Protein AF-A0A9E0N6I7-F1 (afdb_monomer_lite)

Radius of gyration: 14.28 Å; chains: 1; bounding box: 44×30×30 Å

Sequence (83 aa):
MSTTTVPMCSVVHFEMPYKDRLRAQNFYAAAFGWTHQFMGPEMGDYVLVNTAPAGARPPMPPHAALGSINGGLFPYKADWPMQ

Secondary structure (DSSP, 8-state):
-----PPP---S-EEEEES-HHHHHHHHHHHH--EEEE--GGGTT-EEEE-S---SBTTB-TTPPTT---EEEEE--TT-TT-

Structure (mmCIF, N/CA/C/O backbone):
data_AF-A0A9E0N6I7-F1
#
_entry.id   AF-A0A9E0N6I7-F1
#
loop_
_atom_site.group_PDB
_atom_site.id
_atom_site.type_symbol
_atom_site.label_atom_id
_atom_site.label_alt_id
_atom_site.label_comp_id
_atom_site.label_asym_id
_atom_site.label_entity_id
_atom_site.label_seq_id
_atom_site.pdbx_PDB_ins_code
_atom_site.Cartn_x
_atom_site.Cartn_y
_atom_site.Cartn_z
_atom_site.occupancy
_atom_site.B_iso_or_equiv
_atom_site.auth_seq_id
_atom_site.auth_comp_id
_atom_site.auth_asym_id
_atom_site.auth_atom_id
_atom_site.pdbx_PDB_model_num
ATOM 1 N N . MET A 1 1 ? -30.271 5.150 4.148 1.00 41.56 1 MET A N 1
ATOM 2 C CA . MET A 1 1 ? -29.470 3.910 4.084 1.00 41.56 1 MET A CA 1
ATOM 3 C C . MET A 1 1 ? -28.292 4.110 5.020 1.00 41.56 1 MET A C 1
ATOM 5 O O . MET A 1 1 ? -27.505 5.009 4.762 1.00 41.56 1 MET A O 1
ATOM 9 N N . SER A 1 2 ? -28.227 3.392 6.141 1.00 40.31 2 SER A N 1
ATOM 10 C CA . SER A 1 2 ? -27.083 3.502 7.056 1.00 40.31 2 SER A CA 1
ATOM 11 C C . SER A 1 2 ? -25.905 2.746 6.457 1.00 40.31 2 SER A C 1
ATOM 13 O O . SER A 1 2 ? -25.980 1.534 6.274 1.00 40.31 2 SER A O 1
ATOM 15 N N . THR A 1 3 ? -24.836 3.456 6.111 1.00 43.84 3 THR A N 1
ATOM 16 C CA . THR A 1 3 ? -23.556 2.847 5.751 1.00 43.84 3 THR A CA 1
ATOM 17 C C . THR A 1 3 ? -22.944 2.249 7.011 1.00 43.84 3 THR A C 1
ATOM 19 O O . THR A 1 3 ? -22.518 2.983 7.901 1.00 43.84 3 THR A O 1
ATOM 22 N N . THR A 1 4 ? -22.925 0.923 7.113 1.00 48.44 4 THR A N 1
ATOM 23 C CA . THR A 1 4 ? -22.139 0.231 8.136 1.00 48.44 4 THR A CA 1
ATOM 24 C C . THR A 1 4 ? -20.665 0.486 7.847 1.00 48.44 4 THR A C 1
ATOM 26 O O . THR A 1 4 ? -20.115 -0.054 6.889 1.00 48.44 4 THR A O 1
ATOM 29 N N . THR A 1 5 ? -20.026 1.339 8.644 1.00 56.94 5 THR A N 1
ATOM 30 C CA . THR A 1 5 ? -18.574 1.522 8.601 1.00 56.94 5 THR A CA 1
ATOM 31 C C . THR A 1 5 ? -17.920 0.213 9.030 1.00 56.94 5 THR A C 1
ATOM 33 O O . THR A 1 5 ? -18.052 -0.186 10.186 1.00 56.94 5 THR A O 1
ATOM 36 N N . VAL A 1 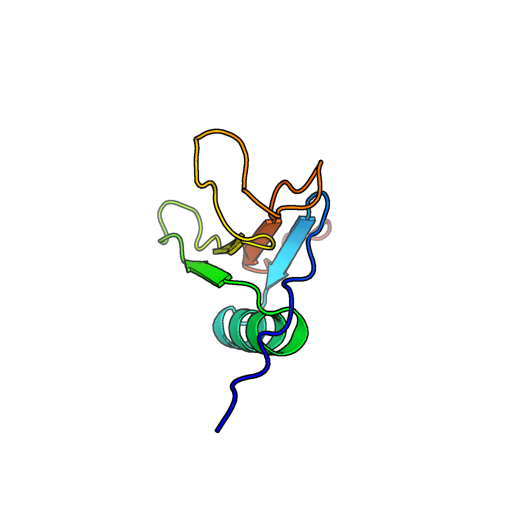6 ? -17.232 -0.468 8.110 1.00 57.69 6 VAL A N 1
ATOM 37 C CA . VAL A 1 6 ? -16.358 -1.592 8.466 1.00 57.69 6 VAL A CA 1
ATOM 38 C C . VAL A 1 6 ? -15.178 -1.007 9.250 1.00 57.69 6 VAL A C 1
ATOM 40 O O . VAL A 1 6 ? -14.470 -0.154 8.708 1.00 57.69 6 VAL A O 1
ATOM 43 N N . PRO A 1 7 ? -14.970 -1.385 10.522 1.00 66.69 7 PRO A N 1
ATOM 44 C CA . PRO A 1 7 ? -13.801 -0.931 11.263 1.00 66.69 7 PRO A CA 1
ATOM 45 C C . PRO A 1 7 ? -12.537 -1.485 10.592 1.00 66.69 7 PRO A C 1
ATOM 47 O O . PRO A 1 7 ? -12.450 -2.684 10.332 1.00 66.69 7 PRO A O 1
ATOM 50 N N . MET A 1 8 ? -11.573 -0.609 10.290 1.00 73.38 8 MET A N 1
ATOM 51 C CA . MET A 1 8 ? -10.320 -1.003 9.634 1.00 73.38 8 MET A CA 1
ATOM 52 C C . MET A 1 8 ? -9.560 -2.035 10.475 1.00 73.38 8 MET A C 1
ATOM 54 O O . MET A 1 8 ? -9.334 -1.829 11.669 1.00 73.38 8 MET A O 1
ATOM 58 N N . CYS A 1 9 ? -9.132 -3.131 9.846 1.00 73.44 9 CYS A N 1
ATOM 59 C CA . CYS A 1 9 ? -8.342 -4.167 10.512 1.00 73.44 9 CYS A CA 1
ATOM 60 C C . CYS A 1 9 ? -6.858 -3.769 10.555 1.00 73.44 9 CYS A C 1
ATOM 62 O O . CYS A 1 9 ? -6.134 -3.970 9.585 1.00 73.44 9 CYS A O 1
ATOM 64 N N . SER A 1 10 ? -6.393 -3.203 11.665 1.00 75.88 10 SER A N 1
ATOM 65 C CA . SER A 1 10 ? -4.999 -2.769 11.826 1.00 75.88 10 SER A CA 1
ATOM 66 C C . SER A 1 10 ? -3.996 -3.922 11.958 1.00 75.88 10 SER A C 1
ATOM 68 O O . SER A 1 10 ? -4.322 -4.959 12.535 1.00 75.88 10 SER A O 1
ATOM 70 N N . VAL A 1 11 ? -2.750 -3.703 11.520 1.00 78.44 11 VAL A N 1
ATOM 71 C CA . VAL A 1 11 ? -1.636 -4.672 11.611 1.00 78.44 11 VAL A CA 1
ATOM 72 C C . VAL A 1 11 ? -0.344 -4.022 12.126 1.00 78.44 11 VAL A C 1
ATOM 74 O O . VAL A 1 11 ? -0.190 -2.801 12.073 1.00 78.44 11 VAL A O 1
ATOM 77 N N . VAL A 1 12 ? 0.585 -4.845 12.630 1.00 74.38 12 VAL A N 1
ATOM 78 C CA . VAL A 1 12 ? 1.802 -4.387 13.333 1.00 74.38 12 VAL A CA 1
ATOM 79 C C . VAL A 1 12 ? 2.941 -3.974 12.390 1.00 74.38 12 VAL A C 1
ATOM 81 O O . VAL A 1 12 ? 3.713 -3.116 12.780 1.00 74.38 12 VAL A O 1
ATOM 84 N N . HIS A 1 13 ? 3.031 -4.517 11.173 1.00 87.38 13 HIS A N 1
ATOM 85 C CA . HIS A 1 13 ? 3.773 -4.017 9.995 1.00 87.38 13 HIS A CA 1
ATOM 86 C C . HIS A 1 13 ? 3.869 -5.163 8.976 1.00 87.38 13 HIS A C 1
ATOM 88 O O . HIS A 1 13 ? 3.929 -6.326 9.380 1.00 87.38 13 HIS A O 1
ATOM 94 N N . PHE A 1 14 ? 3.880 -4.869 7.676 1.00 91.69 14 PHE A N 1
ATOM 95 C CA . PHE A 1 14 ? 4.175 -5.866 6.645 1.00 91.69 14 PHE A CA 1
ATOM 96 C C . PHE A 1 14 ? 4.777 -5.227 5.398 1.00 91.69 14 PHE A C 1
ATOM 98 O O . PHE A 1 14 ? 4.535 -4.058 5.110 1.00 91.69 14 PHE A O 1
ATOM 105 N N . GLU A 1 15 ? 5.466 -6.054 4.623 1.00 93.69 15 GLU A N 1
ATOM 106 C CA . GLU A 1 15 ? 5.948 -5.753 3.281 1.00 93.69 15 GLU A CA 1
ATOM 107 C C . GLU A 1 15 ? 5.633 -6.964 2.404 1.00 93.69 15 GLU A C 1
ATOM 109 O O . GLU A 1 15 ? 6.020 -8.082 2.749 1.00 93.69 15 GLU A O 1
ATOM 114 N N . MET A 1 16 ? 4.896 -6.782 1.304 1.00 94.56 16 MET A N 1
ATOM 115 C CA . MET A 1 16 ? 4.518 -7.895 0.421 1.00 94.56 16 MET A CA 1
ATOM 116 C C . MET A 1 16 ? 4.676 -7.575 -1.073 1.00 94.56 16 MET A C 1
ATOM 118 O O . MET A 1 16 ? 4.336 -6.477 -1.517 1.00 94.56 16 MET A O 1
ATOM 122 N N . PRO A 1 17 ? 5.115 -8.543 -1.895 1.00 96.31 17 PRO A N 1
ATOM 123 C CA . PRO A 1 17 ? 5.177 -8.359 -3.335 1.00 96.31 17 PRO A CA 1
ATOM 124 C C . PRO A 1 17 ? 3.786 -8.313 -3.984 1.00 96.31 17 PRO A C 1
ATOM 126 O O . PRO A 1 17 ? 2.879 -9.053 -3.599 1.00 96.31 17 PRO A O 1
ATOM 129 N N . TYR A 1 18 ? 3.629 -7.528 -5.051 1.00 96.44 18 TYR A N 1
ATOM 130 C CA . TYR A 1 18 ? 2.440 -7.535 -5.903 1.00 96.44 18 TYR A CA 1
ATOM 131 C C . TYR A 1 18 ? 2.782 -7.797 -7.372 1.00 96.44 18 TYR A C 1
ATOM 133 O O . TYR A 1 18 ? 3.776 -7.311 -7.904 1.00 96.44 18 TYR A O 1
ATOM 141 N N . LYS A 1 19 ? 1.908 -8.534 -8.065 1.00 96.00 19 LYS A N 1
ATOM 142 C CA . LYS A 1 19 ? 1.951 -8.675 -9.536 1.00 96.00 19 LYS A CA 1
ATOM 143 C C . LYS A 1 19 ? 1.037 -7.677 -10.248 1.00 96.00 19 LYS A C 1
ATOM 145 O O . LYS A 1 19 ? 1.325 -7.261 -11.359 1.00 96.00 19 LYS A O 1
ATOM 150 N N . ASP A 1 20 ? -0.054 -7.296 -9.591 1.00 97.12 20 ASP A N 1
ATOM 151 C CA . ASP A 1 20 ? -1.030 -6.319 -10.069 1.00 97.12 20 ASP A CA 1
ATOM 152 C C . ASP A 1 20 ? -1.448 -5.443 -8.883 1.00 97.12 20 ASP A C 1
ATOM 154 O O . ASP A 1 20 ? -2.127 -5.912 -7.962 1.00 97.12 20 ASP A O 1
ATOM 158 N N . ARG A 1 21 ? -1.012 -4.178 -8.892 1.00 95.50 21 ARG A N 1
ATOM 159 C CA . ARG A 1 21 ? -1.277 -3.242 -7.790 1.00 95.50 21 ARG A CA 1
ATOM 160 C C . ARG A 1 21 ? -2.747 -2.865 -7.657 1.00 95.50 21 ARG A C 1
ATOM 162 O O . ARG A 1 21 ? -3.209 -2.670 -6.539 1.00 95.50 21 ARG A O 1
ATOM 169 N N . LEU A 1 22 ? -3.487 -2.781 -8.766 1.00 97.12 22 LEU A N 1
ATOM 170 C CA . LEU A 1 22 ? -4.897 -2.381 -8.741 1.00 97.12 22 LEU A CA 1
ATOM 171 C C . LEU A 1 22 ? -5.756 -3.509 -8.182 1.00 97.12 22 LEU A C 1
ATOM 173 O O . LEU A 1 22 ? -6.625 -3.282 -7.341 1.00 97.12 22 LEU A O 1
ATOM 177 N N . ARG A 1 23 ? -5.470 -4.749 -8.585 1.00 97.69 23 ARG A N 1
ATOM 178 C CA . ARG A 1 23 ? -6.131 -5.922 -8.011 1.00 97.69 23 ARG A CA 1
ATOM 179 C C . ARG A 1 23 ? -5.844 -6.054 -6.514 1.00 97.69 23 ARG A C 1
ATOM 181 O O . ARG A 1 23 ? -6.775 -6.320 -5.756 1.00 97.69 23 ARG A O 1
ATOM 188 N N . ALA A 1 24 ? -4.590 -5.861 -6.094 1.00 96.94 24 ALA A N 1
ATOM 189 C CA . ALA A 1 24 ? -4.215 -5.896 -4.680 1.00 96.94 24 ALA A CA 1
ATOM 190 C C . ALA A 1 24 ? -4.946 -4.808 -3.874 1.00 96.94 24 ALA A C 1
ATOM 192 O O . ALA A 1 24 ? -5.613 -5.131 -2.893 1.00 96.94 24 ALA A O 1
ATOM 193 N N . GLN A 1 25 ? -4.909 -3.552 -4.337 1.00 96.25 25 GLN A N 1
ATOM 194 C CA . GLN A 1 25 ? -5.627 -2.432 -3.719 1.00 96.25 25 GLN A CA 1
ATOM 195 C C . GLN A 1 25 ? -7.115 -2.747 -3.536 1.00 96.25 25 GLN A C 1
ATOM 197 O O . GLN A 1 25 ? -7.644 -2.612 -2.434 1.00 96.25 25 GLN A O 1
ATOM 202 N N . ASN A 1 26 ? -7.791 -3.173 -4.606 1.00 96.69 26 ASN A N 1
ATOM 203 C CA . ASN A 1 26 ? -9.229 -3.436 -4.579 1.00 96.69 26 ASN A CA 1
ATOM 204 C C . ASN A 1 26 ? -9.585 -4.548 -3.588 1.00 96.69 26 ASN A C 1
ATOM 206 O O . ASN A 1 26 ? -10.568 -4.431 -2.859 1.00 96.69 26 ASN A O 1
ATOM 210 N N . PHE A 1 27 ? -8.773 -5.606 -3.535 1.00 95.75 27 PHE A N 1
ATOM 211 C CA . PHE A 1 27 ? -8.966 -6.696 -2.586 1.00 95.75 27 PHE A CA 1
ATOM 212 C C . PHE A 1 27 ? -8.816 -6.221 -1.137 1.00 95.75 27 PHE A C 1
ATOM 214 O O . PHE A 1 27 ? -9.731 -6.416 -0.340 1.00 95.75 27 PHE A O 1
ATOM 221 N N . TYR A 1 28 ? -7.699 -5.572 -0.791 1.00 94.25 28 TYR A N 1
ATOM 222 C CA . TYR A 1 28 ? -7.439 -5.154 0.589 1.00 94.25 28 TYR A CA 1
ATOM 223 C C . TYR A 1 28 ? -8.380 -4.033 1.055 1.00 94.25 28 TYR A C 1
ATOM 225 O O . TYR A 1 28 ? -8.799 -4.024 2.214 1.00 94.25 28 TYR A O 1
ATOM 233 N N . ALA A 1 29 ? -8.784 -3.134 0.151 1.00 92.19 29 ALA A N 1
ATOM 234 C CA . ALA A 1 29 ? -9.800 -2.125 0.434 1.00 92.19 29 ALA A CA 1
ATOM 235 C C . ALA A 1 29 ? -11.166 -2.763 0.730 1.00 92.19 29 ALA A C 1
ATOM 237 O O . ALA A 1 29 ? -11.816 -2.389 1.702 1.00 92.19 29 ALA A O 1
ATOM 238 N N . ALA A 1 30 ? -11.588 -3.755 -0.061 1.00 92.00 30 ALA A N 1
ATOM 239 C CA . ALA A 1 30 ? -12.867 -4.432 0.147 1.00 92.00 30 ALA A CA 1
ATOM 240 C C . ALA A 1 30 ? -12.868 -5.344 1.387 1.00 92.00 30 ALA A C 1
ATOM 242 O O . ALA A 1 30 ? -13.864 -5.401 2.103 1.00 92.00 30 ALA A O 1
ATOM 243 N N . ALA A 1 31 ? -11.768 -6.057 1.640 1.00 91.81 31 ALA A N 1
ATOM 244 C CA . ALA A 1 31 ? -11.682 -7.043 2.714 1.00 91.81 31 ALA A CA 1
ATOM 245 C C . ALA A 1 31 ? -11.437 -6.415 4.094 1.00 91.81 31 ALA A C 1
ATOM 247 O O . ALA A 1 31 ? -12.015 -6.868 5.080 1.00 91.81 31 ALA A O 1
ATOM 248 N N . PHE A 1 32 ? -10.591 -5.384 4.170 1.00 88.94 32 PHE A N 1
ATOM 249 C CA . PHE A 1 32 ? -10.116 -4.824 5.443 1.00 88.94 32 PHE A CA 1
ATOM 250 C C . PHE A 1 32 ? -10.407 -3.332 5.609 1.00 88.94 32 PHE A C 1
ATOM 252 O O . PHE A 1 32 ? -10.069 -2.749 6.641 1.00 88.94 32 PHE A O 1
ATOM 259 N N . GLY A 1 33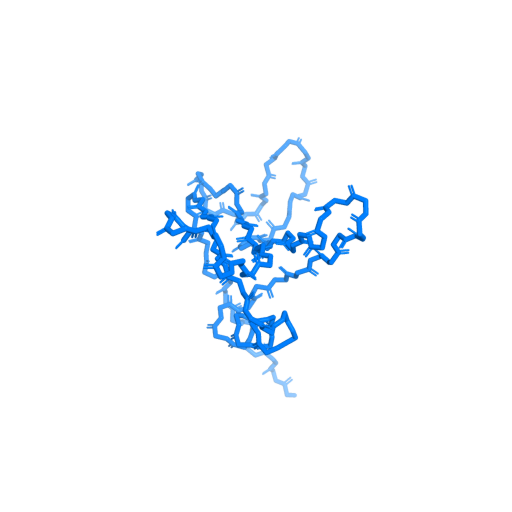 ? -10.994 -2.694 4.593 1.00 88.19 33 GLY A N 1
ATOM 260 C CA . GLY A 1 33 ? -11.219 -1.253 4.582 1.00 88.19 33 GLY A CA 1
ATOM 261 C C . GLY A 1 33 ? -9.943 -0.430 4.413 1.00 88.19 33 GLY A C 1
ATOM 262 O O . GLY A 1 33 ? -9.989 0.768 4.660 1.00 88.19 33 GLY A O 1
ATOM 263 N N . TRP A 1 34 ? -8.807 -1.031 4.036 1.00 91.19 34 TRP A N 1
ATOM 264 C CA . TRP A 1 34 ? -7.519 -0.331 3.946 1.00 91.19 34 TRP A CA 1
ATOM 265 C C . TRP A 1 34 ? -7.485 0.710 2.825 1.00 91.19 34 TRP A C 1
ATOM 267 O O . TRP A 1 34 ? -8.054 0.516 1.747 1.00 91.19 34 TRP A O 1
ATOM 277 N N . THR A 1 35 ? -6.759 1.802 3.056 1.00 91.88 35 THR A N 1
ATOM 278 C CA . THR A 1 35 ? -6.485 2.818 2.032 1.00 91.88 35 THR A CA 1
ATOM 279 C C . THR A 1 35 ? -5.048 2.709 1.535 1.00 91.88 35 THR A C 1
ATOM 281 O O . THR A 1 35 ? -4.194 2.107 2.180 1.00 91.88 35 THR A O 1
ATOM 284 N N . HIS A 1 36 ? -4.799 3.227 0.332 1.00 94.62 36 HIS A N 1
ATOM 285 C CA . HIS A 1 36 ? -3.559 2.978 -0.395 1.00 94.62 36 HIS A CA 1
ATOM 286 C C . HIS A 1 36 ? -3.063 4.264 -1.046 1.00 94.62 36 HIS A C 1
ATOM 288 O O . HIS A 1 36 ? -3.862 5.022 -1.601 1.00 94.62 36 HIS A O 1
ATOM 294 N N . GLN A 1 37 ? -1.752 4.477 -1.019 1.00 95.81 37 GLN A N 1
ATOM 295 C CA . GLN A 1 37 ? -1.096 5.586 -1.695 1.00 95.81 37 GLN A CA 1
ATOM 296 C C . GLN A 1 37 ? -0.055 5.034 -2.669 1.00 95.81 37 GLN A C 1
ATOM 298 O O . GLN A 1 37 ? 0.912 4.388 -2.266 1.00 95.81 37 GLN A O 1
ATOM 303 N N . PHE A 1 38 ? -0.267 5.277 -3.962 1.00 96.38 38 PHE A N 1
ATOM 304 C CA . PHE A 1 38 ? 0.674 4.881 -5.005 1.00 96.38 38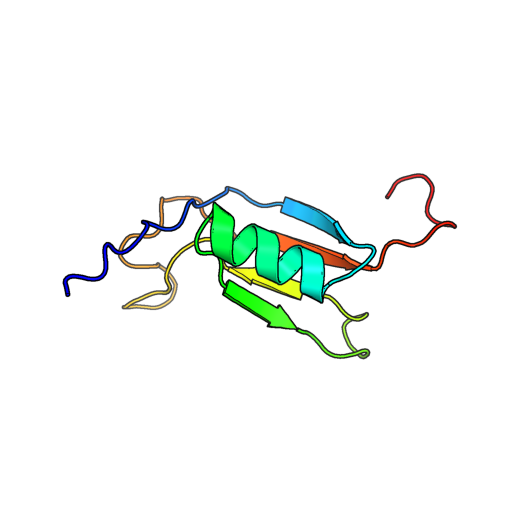 PHE A CA 1
ATOM 305 C C . PHE A 1 38 ? 1.837 5.855 -5.042 1.00 96.38 38 PHE A C 1
ATOM 307 O O . PHE A 1 38 ? 1.659 7.034 -5.350 1.00 96.38 38 PHE A O 1
ATOM 314 N N . MET A 1 39 ? 3.015 5.351 -4.703 1.00 95.12 39 MET A N 1
ATOM 315 C CA . MET A 1 39 ? 4.253 6.078 -4.892 1.00 95.12 39 MET A CA 1
ATOM 316 C C . MET A 1 39 ? 4.675 5.945 -6.356 1.00 95.12 39 MET A C 1
ATOM 318 O O . MET A 1 39 ? 4.440 4.911 -6.989 1.00 95.12 39 MET A O 1
ATOM 322 N N . GLY A 1 40 ? 5.253 7.007 -6.911 1.00 93.00 40 GLY A N 1
ATOM 323 C CA . GLY A 1 40 ? 5.699 7.017 -8.297 1.00 93.00 40 GLY A CA 1
ATOM 324 C C . GLY A 1 40 ? 6.914 6.111 -8.551 1.00 93.00 40 GLY A C 1
ATOM 325 O O . GLY A 1 40 ? 7.451 5.482 -7.628 1.00 93.00 40 GLY A O 1
ATOM 326 N N . PRO A 1 41 ? 7.385 6.050 -9.808 1.00 95.06 41 PRO A N 1
ATOM 327 C CA . PRO A 1 41 ? 8.564 5.276 -10.197 1.00 95.06 41 PRO A CA 1
ATOM 328 C C . PRO A 1 41 ? 9.836 5.648 -9.421 1.00 95.06 41 PRO A C 1
ATOM 330 O O . PRO A 1 41 ? 10.701 4.800 -9.213 1.00 95.06 41 PRO A O 1
ATOM 333 N N . GLU A 1 42 ? 9.947 6.891 -8.945 1.00 96.50 42 GLU A N 1
ATOM 334 C CA . GLU A 1 42 ? 11.048 7.373 -8.104 1.00 96.50 42 GLU A CA 1
ATOM 335 C C . GLU A 1 42 ? 11.156 6.634 -6.761 1.00 96.50 42 GLU A C 1
ATOM 337 O O . GLU A 1 42 ? 12.241 6.533 -6.195 1.00 96.50 42 GLU A O 1
ATOM 342 N N . MET A 1 43 ? 10.047 6.057 -6.295 1.00 95.62 43 MET A N 1
ATOM 343 C CA . MET A 1 43 ? 9.972 5.192 -5.115 1.00 95.62 43 MET A CA 1
ATOM 344 C C . MET A 1 43 ? 9.833 3.710 -5.500 1.00 95.62 43 MET A C 1
ATOM 346 O O . MET A 1 43 ? 9.393 2.894 -4.693 1.00 95.62 43 MET A O 1
ATOM 350 N N . GLY A 1 44 ? 10.163 3.348 -6.744 1.00 95.00 44 GLY A N 1
ATOM 351 C CA . GLY A 1 44 ? 10.099 1.972 -7.234 1.00 95.00 44 GLY A CA 1
ATOM 352 C C . GLY A 1 44 ? 8.681 1.411 -7.339 1.00 95.00 44 GLY A C 1
ATOM 353 O O . GLY A 1 44 ? 8.496 0.217 -7.109 1.00 95.00 44 GLY A O 1
ATOM 354 N N . ASP A 1 45 ? 7.688 2.260 -7.636 1.00 96.44 45 ASP A N 1
ATOM 355 C CA . ASP A 1 45 ? 6.265 1.892 -7.700 1.00 96.44 45 ASP A CA 1
ATOM 356 C C . ASP A 1 45 ? 5.737 1.264 -6.392 1.00 96.44 45 ASP A C 1
ATOM 358 O O . ASP A 1 45 ? 4.831 0.424 -6.391 1.00 96.44 45 ASP A O 1
ATOM 362 N N . TYR A 1 46 ? 6.307 1.655 -5.253 1.00 96.62 46 TYR A N 1
ATOM 363 C CA . TYR A 1 46 ? 5.843 1.221 -3.941 1.00 96.62 46 TYR A CA 1
ATOM 364 C C . TYR A 1 46 ? 4.404 1.683 -3.668 1.00 96.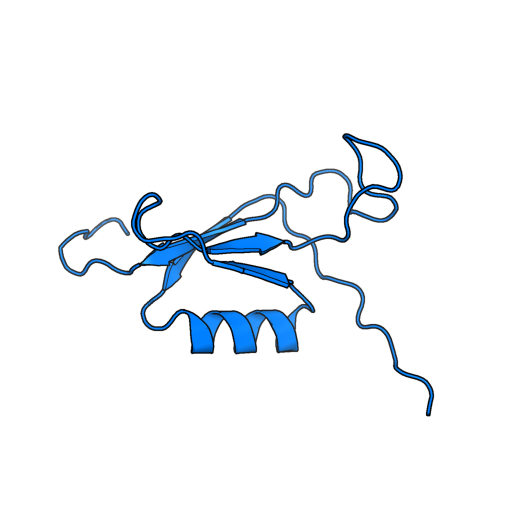62 46 TYR A C 1
ATOM 366 O O . TYR A 1 46 ? 3.978 2.766 -4.069 1.00 96.62 46 TYR A O 1
ATOM 374 N N . VAL A 1 47 ? 3.639 0.871 -2.949 1.00 97.31 47 VAL A N 1
ATOM 375 C CA . VAL A 1 47 ? 2.296 1.217 -2.486 1.00 97.31 47 VAL A CA 1
ATOM 376 C C . VAL A 1 47 ? 2.314 1.253 -0.971 1.00 97.31 47 VAL A C 1
ATOM 378 O O . VAL A 1 47 ? 2.427 0.212 -0.330 1.00 97.31 47 VAL A O 1
ATOM 381 N N . LEU A 1 48 ? 2.155 2.445 -0.402 1.00 95.19 48 LEU A N 1
ATOM 382 C CA . LEU A 1 48 ? 1.934 2.581 1.032 1.00 95.19 48 LEU A CA 1
ATOM 383 C C . LEU A 1 48 ? 0.506 2.128 1.353 1.00 95.19 48 LEU A C 1
ATOM 385 O O . LEU A 1 48 ? -0.449 2.590 0.722 1.00 95.19 48 LEU A O 1
ATOM 389 N N . VAL A 1 49 ? 0.365 1.228 2.323 1.00 94.44 49 VAL A N 1
ATOM 390 C CA . VAL A 1 49 ? -0.913 0.663 2.760 1.00 94.44 49 VAL A CA 1
ATOM 391 C C . VAL A 1 49 ? -1.245 1.144 4.162 1.00 94.44 49 VAL A C 1
ATOM 393 O O . VAL A 1 49 ? -0.620 0.744 5.143 1.00 94.44 49 VAL A O 1
ATOM 396 N N . ASN A 1 50 ? -2.280 1.965 4.270 1.00 90.12 50 ASN A N 1
ATOM 397 C CA . ASN A 1 50 ? -2.759 2.498 5.533 1.00 90.12 50 ASN A CA 1
ATOM 398 C C . ASN A 1 50 ? -3.790 1.536 6.131 1.00 90.12 50 ASN A C 1
ATOM 400 O O . ASN A 1 50 ? -4.907 1.398 5.625 1.00 90.12 50 ASN A O 1
ATOM 404 N N . THR A 1 51 ? -3.412 0.882 7.229 1.00 88.06 51 THR A N 1
ATOM 405 C CA . THR A 1 51 ? -4.234 -0.159 7.872 1.00 88.06 51 THR A CA 1
ATOM 406 C C . THR A 1 51 ? -5.027 0.338 9.072 1.00 88.06 51 THR A C 1
ATOM 408 O O . THR A 1 51 ? -5.828 -0.402 9.636 1.00 88.06 51 THR A O 1
ATOM 411 N N . ALA A 1 52 ? -4.778 1.573 9.501 1.00 80.81 52 ALA A N 1
ATOM 412 C CA . ALA A 1 52 ? -5.487 2.211 10.596 1.00 80.81 52 ALA A CA 1
ATOM 413 C C . ALA A 1 52 ? -5.875 3.652 10.215 1.00 80.81 52 ALA A C 1
ATOM 415 O O . ALA A 1 52 ? -5.147 4.297 9.450 1.00 80.81 52 ALA A O 1
ATOM 416 N N . PRO A 1 53 ? -6.993 4.181 10.754 1.00 71.50 53 PRO A N 1
ATOM 417 C CA . PRO A 1 53 ? -7.359 5.585 10.591 1.00 71.50 53 PRO A CA 1
ATOM 418 C C . PRO A 1 53 ? -6.254 6.503 11.115 1.00 71.50 53 PRO A C 1
ATOM 420 O O . PRO A 1 53 ? -5.498 6.107 11.997 1.00 71.50 53 PRO A O 1
ATOM 423 N N . ALA A 1 54 ? -6.170 7.729 10.599 1.00 62.91 54 ALA A N 1
ATOM 424 C CA . ALA A 1 54 ? -5.172 8.713 11.012 1.00 62.91 54 ALA A CA 1
ATOM 425 C C . ALA A 1 54 ? -5.573 9.520 12.264 1.00 62.91 54 ALA A C 1
ATOM 427 O O . ALA A 1 54 ? -6.750 9.700 12.567 1.00 62.91 54 ALA A O 1
ATOM 428 N N . GLY A 1 55 ? -4.538 10.053 12.929 1.00 59.34 55 GLY A N 1
ATOM 429 C CA . GLY A 1 55 ? -4.507 11.084 13.986 1.00 59.34 55 GLY A CA 1
ATOM 430 C C . GLY A 1 55 ? -5.530 12.201 13.941 1.00 59.34 55 GLY A C 1
ATOM 431 O O . GLY A 1 55 ? -5.577 12.905 12.951 1.00 59.34 55 GLY A O 1
ATOM 432 N N . ALA A 1 56 ? -6.175 12.510 15.071 1.00 53.53 56 ALA A N 1
ATOM 433 C CA . ALA A 1 56 ? -6.631 13.843 15.433 1.00 53.53 56 ALA A CA 1
ATOM 434 C C . ALA A 1 56 ? -5.448 14.679 15.948 1.00 53.53 56 ALA A C 1
ATOM 436 O O . ALA A 1 56 ? -5.516 15.903 15.917 1.00 53.53 56 ALA A O 1
ATOM 437 N N . ARG A 1 57 ? -4.357 14.048 16.419 1.00 49.56 57 ARG A N 1
ATOM 438 C CA . ARG A 1 57 ? -3.099 14.724 16.766 1.00 49.56 57 ARG A CA 1
ATOM 439 C C . ARG A 1 57 ? -1.898 13.895 16.303 1.00 49.56 57 ARG A C 1
ATOM 441 O O . ARG A 1 57 ? -1.817 12.723 16.666 1.00 49.56 57 ARG A O 1
ATOM 448 N N . PRO A 1 58 ? -0.938 14.470 15.563 1.00 51.59 58 PRO A N 1
ATOM 449 C CA . PRO A 1 58 ? 0.368 13.842 15.390 1.00 51.59 58 PRO A CA 1
ATOM 450 C C . PRO A 1 58 ? 1.006 13.587 16.772 1.00 51.59 58 PRO A C 1
ATOM 452 O O . PRO A 1 58 ? 0.889 14.458 17.637 1.00 51.59 58 PRO A O 1
ATOM 455 N N . PRO A 1 59 ? 1.667 12.441 17.026 1.00 57.19 59 PRO A N 1
ATOM 456 C CA . PRO A 1 59 ? 1.933 11.313 16.130 1.00 57.19 59 PRO A CA 1
ATOM 457 C C . PRO A 1 59 ? 0.975 10.112 16.319 1.00 57.19 59 PRO A C 1
ATOM 459 O O . PRO A 1 59 ? 1.281 9.023 15.846 1.00 57.19 59 PRO A O 1
ATOM 462 N N . MET A 1 60 ? -0.159 10.261 17.019 1.00 53.03 60 MET A N 1
ATOM 463 C CA . MET A 1 60 ? -1.022 9.129 17.403 1.00 53.03 60 MET A CA 1
ATOM 464 C C . MET A 1 60 ? -2.400 9.160 16.737 1.00 53.03 60 MET A C 1
ATOM 466 O O . MET A 1 60 ? -3.130 10.146 16.882 1.00 53.03 60 MET A O 1
ATOM 470 N N . PRO A 1 61 ? -2.827 8.063 16.088 1.00 48.66 61 PRO A N 1
ATOM 471 C CA . PRO A 1 61 ? -4.172 7.977 15.568 1.00 48.66 61 PRO A CA 1
ATOM 472 C C . PRO A 1 61 ? -5.254 7.787 16.643 1.00 48.66 61 PRO A C 1
ATOM 474 O O . PRO A 1 61 ? -5.144 6.861 17.444 1.00 48.66 61 PRO A O 1
ATOM 477 N N . PRO A 1 62 ? -6.315 8.623 16.698 1.00 48.56 62 PRO A N 1
ATOM 478 C CA . PRO A 1 62 ? -7.493 8.390 17.496 1.00 48.56 62 PRO A CA 1
ATOM 479 C C . PRO A 1 62 ? -8.099 7.134 16.902 1.00 48.56 62 PRO A C 1
ATOM 481 O O . PRO A 1 62 ? -8.351 7.049 15.701 1.00 48.56 62 PRO A O 1
ATOM 484 N N . HIS A 1 63 ? -8.275 6.134 17.750 1.00 53.97 63 HIS A N 1
ATOM 485 C CA . HIS A 1 63 ? -8.834 4.845 17.361 1.00 53.97 63 HIS A CA 1
ATOM 486 C C . HIS A 1 63 ? -7.925 3.934 16.516 1.00 53.97 63 HIS A C 1
ATOM 488 O O . HIS A 1 63 ? -8.397 2.868 16.129 1.00 53.97 63 HIS A O 1
ATOM 494 N N . ALA A 1 64 ? -6.643 4.250 16.268 1.00 56.72 64 ALA A N 1
ATOM 495 C CA . ALA A 1 64 ? -5.731 3.186 15.831 1.00 56.72 64 ALA A CA 1
ATOM 496 C C . ALA A 1 64 ? -5.427 2.262 17.005 1.00 56.72 64 ALA A C 1
ATOM 498 O O . ALA A 1 64 ? -5.175 2.722 18.123 1.00 56.72 64 ALA A O 1
ATOM 499 N N . ALA A 1 65 ? -5.398 0.958 16.739 1.00 61.44 65 ALA A N 1
ATOM 500 C CA . ALA A 1 65 ? -4.845 0.018 17.695 1.00 61.44 65 ALA A CA 1
ATOM 501 C C . ALA A 1 65 ? -3.396 0.423 18.008 1.00 61.44 65 ALA A C 1
ATOM 503 O O . ALA A 1 65 ? -2.602 0.693 17.097 1.00 61.44 65 ALA A O 1
ATOM 504 N N . LEU A 1 66 ? -3.058 0.488 19.297 1.00 62.75 66 LEU A N 1
ATOM 505 C CA . LEU A 1 66 ? -1.687 0.723 19.747 1.00 62.75 66 LEU A CA 1
ATOM 506 C C . LEU A 1 66 ? -0.754 -0.289 19.062 1.00 62.75 66 LEU A C 1
ATOM 508 O O . LEU A 1 66 ? -1.032 -1.485 19.074 1.00 62.75 66 LEU A O 1
ATOM 512 N N . GLY A 1 67 ? 0.329 0.199 18.450 1.00 65.62 67 GLY A N 1
ATOM 513 C CA . GLY A 1 67 ? 1.283 -0.637 17.709 1.00 65.62 67 GLY A CA 1
ATOM 514 C C . GLY A 1 67 ? 0.993 -0.813 16.213 1.00 65.62 67 GLY A C 1
ATOM 515 O O . GLY A 1 67 ? 1.682 -1.593 15.567 1.00 65.62 67 GLY A O 1
ATOM 516 N N . SER A 1 68 ? 0.015 -0.098 15.646 1.00 75.62 68 SER A N 1
ATOM 517 C CA . SER A 1 68 ? -0.202 -0.073 14.189 1.00 75.62 68 SER A CA 1
ATOM 518 C C . SER A 1 68 ? 0.889 0.737 13.482 1.00 75.62 68 SER A C 1
ATOM 520 O O . SER A 1 68 ? 1.046 1.920 13.783 1.00 75.62 68 SER A O 1
ATOM 522 N N . ILE A 1 69 ? 1.607 0.135 12.527 1.00 77.56 69 ILE A N 1
ATOM 523 C CA . ILE A 1 69 ? 2.734 0.784 11.813 1.00 77.56 69 ILE A CA 1
ATOM 524 C C . ILE A 1 69 ? 2.495 0.855 10.288 1.00 77.56 69 ILE A C 1
ATOM 526 O O . ILE A 1 69 ? 3.353 1.329 9.552 1.00 77.56 69 ILE A O 1
ATOM 530 N N . ASN A 1 70 ? 1.295 0.496 9.804 1.00 88.12 70 ASN A N 1
ATOM 531 C CA . ASN A 1 70 ? 0.972 0.393 8.369 1.00 88.12 70 ASN A CA 1
ATOM 532 C C . ASN A 1 70 ? 1.845 -0.657 7.654 1.00 88.12 70 ASN A C 1
ATOM 534 O O . ASN A 1 70 ? 2.603 -1.395 8.286 1.00 88.12 70 ASN A O 1
ATOM 538 N N . GLY A 1 71 ? 1.715 -0.772 6.337 1.00 92.88 71 GLY A N 1
ATOM 539 C CA . GLY A 1 71 ? 2.530 -1.694 5.553 1.00 92.88 71 GLY A CA 1
ATOM 540 C C . GLY A 1 71 ? 2.761 -1.222 4.131 1.00 92.88 71 GLY A C 1
ATOM 541 O O . GLY A 1 71 ? 2.352 -0.124 3.747 1.00 92.88 71 GLY A O 1
ATOM 542 N N . GLY A 1 72 ? 3.409 -2.086 3.366 1.00 95.50 72 GLY A N 1
ATOM 543 C CA . GLY A 1 72 ? 3.840 -1.818 2.011 1.00 95.50 72 GLY A CA 1
ATOM 544 C C . GLY A 1 72 ? 3.517 -2.933 1.048 1.00 95.50 72 GLY A C 1
ATOM 545 O O . GLY A 1 72 ? 3.551 -4.117 1.397 1.00 95.50 72 GLY A O 1
ATOM 546 N N . LEU A 1 73 ? 3.239 -2.546 -0.194 1.00 96.81 73 LEU A N 1
ATOM 547 C CA . LEU A 1 73 ? 3.315 -3.455 -1.324 1.00 96.81 73 LEU A CA 1
ATOM 548 C C . LEU A 1 73 ? 4.388 -2.971 -2.295 1.00 96.81 73 LEU A C 1
ATOM 550 O O . LEU A 1 73 ? 4.458 -1.785 -2.612 1.00 96.81 73 LEU A O 1
ATOM 554 N N . PHE A 1 74 ? 5.178 -3.894 -2.827 1.00 96.44 74 PHE A N 1
ATOM 555 C CA . PHE A 1 74 ? 6.239 -3.585 -3.785 1.00 96.44 74 PHE A CA 1
ATOM 556 C C . PHE A 1 74 ? 6.163 -4.489 -5.025 1.00 96.44 74 PHE A C 1
ATOM 558 O O . PHE A 1 74 ? 5.656 -5.608 -4.927 1.00 96.44 74 PHE A O 1
ATOM 565 N N . PRO A 1 75 ? 6.618 -4.044 -6.213 1.00 96.62 75 PRO A N 1
ATOM 566 C CA . PRO A 1 75 ? 6.527 -4.853 -7.425 1.00 96.62 75 PRO A CA 1
ATOM 567 C C . PRO A 1 75 ? 7.238 -6.198 -7.281 1.00 96.62 75 PRO A C 1
ATOM 569 O O . PRO A 1 75 ? 8.382 -6.267 -6.829 1.00 96.62 75 PRO A O 1
ATOM 572 N N . TYR A 1 76 ? 6.574 -7.268 -7.709 1.00 96.19 76 TYR A N 1
ATOM 573 C CA . TYR A 1 76 ? 7.172 -8.593 -7.819 1.00 96.19 76 TYR A CA 1
ATOM 574 C C . TYR A 1 76 ? 8.301 -8.600 -8.856 1.00 96.19 76 TYR A C 1
ATOM 576 O O . TYR A 1 76 ? 8.092 -8.189 -10.000 1.00 96.19 76 TYR A O 1
ATOM 584 N N . LYS A 1 77 ? 9.470 -9.122 -8.478 1.00 93.56 77 LYS A N 1
ATOM 585 C CA . LYS A 1 77 ? 10.630 -9.296 -9.352 1.00 93.56 77 LYS A CA 1
ATOM 586 C C . LYS A 1 77 ? 11.003 -10.772 -9.415 1.00 93.56 77 LYS A C 1
ATOM 588 O O . LYS A 1 77 ? 11.362 -11.386 -8.418 1.00 93.56 77 LYS A O 1
ATOM 593 N N . ALA A 1 78 ? 10.879 -11.364 -10.603 1.00 90.88 78 ALA A N 1
ATOM 594 C CA . ALA A 1 78 ? 11.112 -12.798 -10.802 1.00 90.88 78 ALA A CA 1
ATOM 595 C C . ALA A 1 78 ? 12.571 -13.209 -10.533 1.00 90.88 78 ALA A C 1
ATOM 597 O O . ALA A 1 78 ? 12.844 -14.354 -10.190 1.00 90.88 78 ALA A O 1
ATOM 598 N N . ASP A 1 79 ? 13.495 -12.265 -10.683 1.00 92.81 79 ASP A N 1
ATOM 599 C CA . ASP A 1 79 ? 14.926 -12.392 -10.432 1.00 92.81 79 ASP A CA 1
ATOM 600 C C . ASP A 1 79 ? 15.305 -12.214 -8.952 1.00 92.81 79 ASP A C 1
ATOM 602 O O . ASP A 1 79 ? 16.482 -12.320 -8.610 1.00 92.81 79 ASP A O 1
ATOM 606 N N . TRP A 1 80 ? 14.338 -11.9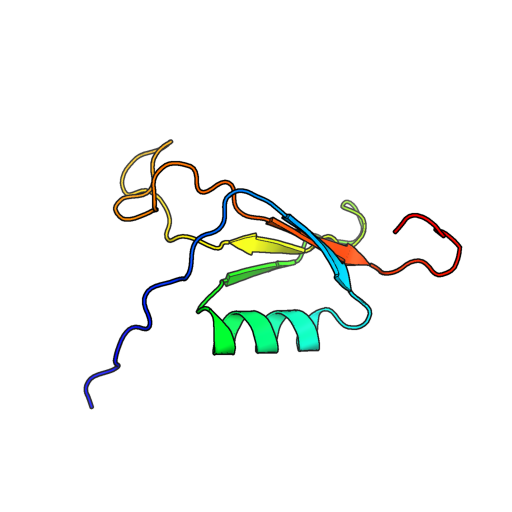50 -8.064 1.00 90.44 80 TRP A N 1
ATOM 607 C CA . TRP A 1 80 ? 14.551 -11.796 -6.624 1.00 90.44 80 TRP A CA 1
ATOM 608 C C . TRP A 1 80 ? 14.014 -13.033 -5.887 1.00 90.44 80 TRP A C 1
ATOM 610 O O . TRP A 1 80 ? 12.882 -13.036 -5.414 1.00 90.44 80 TRP A O 1
ATOM 620 N N . PRO A 1 81 ? 14.803 -14.118 -5.766 1.00 79.62 81 PRO A N 1
ATOM 621 C CA . PRO A 1 81 ? 14.318 -15.407 -5.258 1.00 79.62 81 PRO A CA 1
ATOM 622 C C . PRO A 1 81 ? 13.939 -15.401 -3.770 1.00 79.62 81 PRO A C 1
ATOM 624 O O . PRO A 1 81 ? 13.302 -16.341 -3.307 1.00 79.62 81 PRO A O 1
ATOM 627 N N . MET A 1 82 ? 14.348 -14.369 -3.028 1.00 81.88 82 MET A N 1
ATOM 628 C CA . MET A 1 82 ? 14.057 -14.192 -1.599 1.00 81.88 82 MET A CA 1
ATOM 629 C C . MET A 1 82 ? 12.921 -13.192 -1.339 1.00 81.88 82 MET A C 1
ATO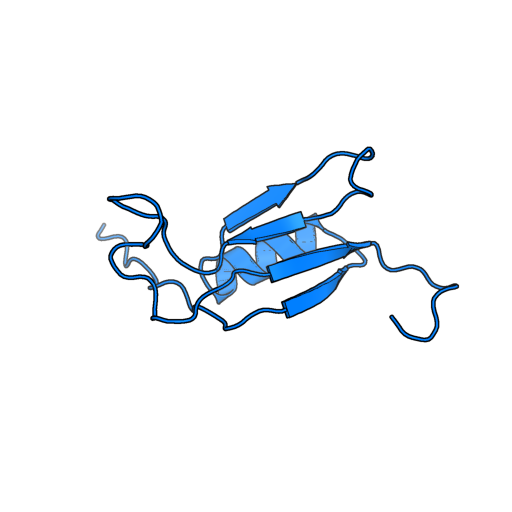M 631 O O . MET A 1 82 ? 12.753 -12.751 -0.203 1.00 81.88 82 MET A O 1
ATOM 635 N N . GLN A 1 83 ? 12.203 -12.797 -2.393 1.00 80.00 83 GLN A N 1
ATOM 636 C CA . GLN A 1 83 ? 11.051 -11.903 -2.329 1.00 80.00 83 GLN A CA 1
ATOM 637 C C . GLN A 1 83 ? 9.760 -12.637 -1.956 1.00 80.00 83 GLN A C 1
ATOM 639 O O . GLN A 1 83 ? 9.565 -13.784 -2.419 1.00 80.00 83 GLN A O 1
#

Foldseek 3Di:
DDDDDQAFAFDLEEEEEDADPVVVQVVNCVPGVWDWDFDDVVVQRKIWIHRHAADPDPPDRDPDDPNGDTYIYHHDDPVCPVD

pLDDT: mean 81.54, std 17.49, range [40.31, 97.69]